Protein AF-A0ABC9NJI3-F1 (afdb_monomer_lite)

Secondary structure (DSSP, 8-state):
--HHHHHHHHT-SSHHHHHHHHHHHHHHTTSTTS--HHHHHHHHHHHHHTTSS-THHHHHHIIIIISSS-HHHHHHHHHHHHHHHHHHTTS--TTHHHHHHHHHHHHTT-

Foldseek 3Di:
DPLLCLLCQLQDPDLVSNLVSLVQQVVQLVDPPGDQLLVNLLNNLVCVLVVVGAPCSNLVSCVPRQPPPDLSSLVSPLSSLVSSCVNPVPDDHPPVVSSVVSNVVSVVSD

Radius of gyration: 12.48 Å; chains: 1; bounding box: 29×30×32 Å

InterPro domains:
  IPR056727 Repeat of unknown function DUF7825 [PF25149] (1-109)

Structure (mmCIF, N/CA/C/O backbone):
data_AF-A0ABC9NJI3-F1
#
_entry.id   AF-A0ABC9NJI3-F1
#
loop_
_atom_site.group_PDB
_atom_site.id
_atom_site.type_symbol
_atom_site.label_atom_id
_atom_site.label_alt_id
_atom_site.label_comp_id
_atom_site.label_asym_id
_atom_site.label_entity_id
_atom_site.label_seq_id
_atom_site.pdbx_PDB_ins_code
_atom_site.Cartn_x
_atom_site.Cartn_y
_atom_site.Cartn_z
_atom_site.occupancy
_atom_site.B_iso_or_equiv
_atom_site.auth_seq_id
_atom_site.auth_comp_id
_atom_site.auth_asym_id
_atom_site.auth_atom_id
_atom_site.pdbx_PDB_model_num
ATOM 1 N N . MET A 1 1 ? -3.558 -0.893 -19.573 1.00 60.00 1 MET A N 1
ATOM 2 C CA . MET A 1 1 ? -2.874 -1.895 -18.721 1.00 60.00 1 MET A CA 1
ATOM 3 C C . MET A 1 1 ? -3.870 -2.446 -17.709 1.00 60.00 1 MET A C 1
ATOM 5 O O . MET A 1 1 ? -4.842 -1.764 -17.425 1.00 60.00 1 MET A O 1
ATOM 9 N N . GLY A 1 2 ? -3.678 -3.667 -17.205 1.00 85.62 2 GLY A N 1
ATOM 10 C CA . GLY A 1 2 ? -4.634 -4.335 -16.311 1.00 85.62 2 GLY A CA 1
ATOM 11 C C . GLY A 1 2 ? -4.624 -3.803 -14.873 1.00 85.62 2 GLY A C 1
ATOM 12 O O . GLY A 1 2 ? -4.208 -4.531 -13.980 1.00 85.62 2 GLY A O 1
ATOM 13 N N . HIS A 1 3 ? -5.083 -2.564 -14.637 1.00 93.31 3 HIS A N 1
ATOM 14 C CA . HIS A 1 3 ? -5.139 -1.947 -13.295 1.00 93.31 3 HIS A CA 1
ATOM 15 C C . HIS A 1 3 ? -5.908 -2.805 -12.284 1.00 93.31 3 HIS A C 1
ATOM 17 O O . HIS A 1 3 ? -5.466 -2.938 -11.147 1.00 93.31 3 HIS A O 1
ATOM 23 N N . LEU A 1 4 ? -6.994 -3.453 -12.722 1.00 94.75 4 LEU A N 1
ATOM 24 C CA . LEU A 1 4 ? -7.753 -4.410 -11.911 1.00 94.75 4 LEU A CA 1
ATOM 25 C C . LEU A 1 4 ? -6.888 -5.586 -11.453 1.00 94.75 4 LEU A C 1
ATOM 27 O O . LEU A 1 4 ? -6.869 -5.909 -10.270 1.00 94.75 4 LEU A O 1
ATOM 31 N N . LEU A 1 5 ? -6.134 -6.192 -12.375 1.00 95.56 5 LEU A N 1
ATOM 32 C CA . LEU A 1 5 ? -5.230 -7.291 -12.047 1.00 95.56 5 LEU A CA 1
ATOM 33 C C . LEU A 1 5 ? -4.147 -6.828 -11.066 1.00 95.56 5 LEU A C 1
ATOM 35 O O . LEU A 1 5 ? -3.911 -7.498 -10.068 1.00 95.56 5 LEU A O 1
ATOM 39 N N . THR A 1 6 ? -3.530 -5.667 -11.306 1.00 95.75 6 THR A N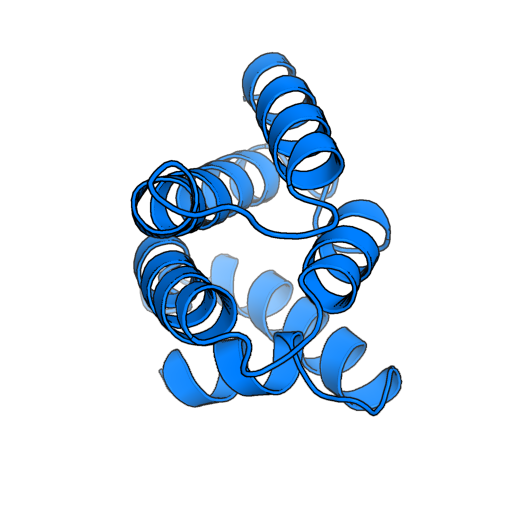 1
ATOM 40 C CA . THR A 1 6 ? -2.520 -5.109 -10.395 1.00 95.75 6 THR A CA 1
ATOM 41 C C . THR A 1 6 ? -3.091 -4.873 -8.995 1.00 95.75 6 THR A C 1
ATOM 43 O O . THR A 1 6 ? -2.485 -5.320 -8.025 1.00 95.75 6 THR A O 1
ATOM 46 N N . GLY A 1 7 ? -4.268 -4.248 -8.879 1.00 96.62 7 GLY A N 1
ATOM 47 C CA . GLY A 1 7 ? -4.931 -4.010 -7.593 1.00 96.62 7 GLY A CA 1
ATOM 48 C C . GLY A 1 7 ? -5.283 -5.306 -6.854 1.00 96.62 7 GLY A C 1
ATOM 49 O O . GLY A 1 7 ? -4.945 -5.463 -5.682 1.00 96.62 7 GLY A O 1
ATOM 50 N N . LEU A 1 8 ? -5.867 -6.287 -7.549 1.00 96.75 8 LEU A N 1
ATOM 51 C CA . LEU A 1 8 ? -6.156 -7.607 -6.972 1.00 96.75 8 LEU A CA 1
ATOM 52 C C . LEU A 1 8 ? -4.879 -8.304 -6.483 1.00 96.75 8 LEU A C 1
ATOM 54 O O . LEU A 1 8 ? -4.850 -8.851 -5.379 1.00 96.75 8 LEU A O 1
ATOM 58 N N . CYS A 1 9 ? -3.801 -8.252 -7.270 1.00 97.62 9 CYS A N 1
ATOM 59 C CA . CYS A 1 9 ? -2.521 -8.836 -6.887 1.00 97.62 9 CYS A CA 1
ATOM 60 C C . CYS A 1 9 ? -1.884 -8.118 -5.686 1.00 97.62 9 CYS A C 1
ATOM 62 O O . CYS A 1 9 ? -1.288 -8.792 -4.850 1.00 97.62 9 CYS A O 1
ATOM 64 N N . MET A 1 10 ? -2.059 -6.799 -5.534 1.00 97.94 10 MET A N 1
ATOM 65 C CA . MET A 1 10 ? -1.604 -6.042 -4.354 1.00 97.94 10 MET A CA 1
ATOM 66 C C . MET A 1 10 ? -2.328 -6.447 -3.058 1.00 97.94 10 MET A C 1
ATOM 68 O O . MET A 1 10 ? -1.765 -6.302 -1.973 1.00 97.94 10 MET A O 1
ATOM 72 N N . LEU A 1 11 ? -3.537 -7.006 -3.152 1.00 97.69 11 LEU A N 1
ATOM 73 C CA . LEU A 1 11 ? -4.315 -7.512 -2.011 1.00 97.69 11 LEU A CA 1
ATOM 74 C C . LEU A 1 11 ? -4.243 -9.036 -1.839 1.00 97.69 11 LEU A C 1
ATOM 76 O O . LEU A 1 11 ? -4.838 -9.592 -0.907 1.00 97.69 11 LEU A O 1
ATOM 80 N N . HIS A 1 12 ? -3.498 -9.727 -2.701 1.00 97.88 12 HIS A N 1
ATOM 81 C CA . HIS A 1 12 ? -3.435 -11.183 -2.721 1.00 97.88 12 HIS A CA 1
ATOM 82 C C . HIS A 1 12 ? -2.906 -11.764 -1.397 1.00 97.88 12 HIS A C 1
ATOM 84 O O . HIS A 1 12 ? -2.133 -11.128 -0.673 1.00 97.88 12 HIS A O 1
ATOM 90 N N . ALA A 1 13 ? -3.335 -12.980 -1.043 1.00 96.81 13 ALA A N 1
ATOM 91 C CA . ALA A 1 13 ? -2.917 -13.629 0.203 1.00 96.81 13 ALA A CA 1
ATOM 92 C C . ALA A 1 13 ? -1.418 -13.975 0.196 1.00 96.81 13 ALA A C 1
ATOM 94 O O . ALA A 1 13 ? -0.729 -13.748 1.194 1.00 96.81 13 ALA A O 1
ATOM 95 N N . ASP A 1 14 ? -0.920 -14.455 -0.945 1.00 97.75 14 ASP A N 1
ATOM 96 C CA . ASP A 1 14 ? 0.491 -14.768 -1.163 1.00 97.75 14 ASP A CA 1
ATOM 97 C C . ASP A 1 14 ? 1.358 -13.498 -1.213 1.00 97.75 14 ASP A C 1
ATOM 99 O O . ASP A 1 14 ? 1.103 -12.574 -1.990 1.00 97.75 14 ASP A O 1
ATOM 103 N N . LYS A 1 15 ? 2.401 -13.459 -0.375 1.00 96.44 15 LYS A N 1
ATOM 104 C CA . LYS A 1 15 ? 3.303 -12.304 -0.246 1.00 96.44 15 LYS A CA 1
ATOM 105 C C . LYS A 1 15 ? 4.143 -12.048 -1.502 1.00 96.44 15 LYS A C 1
ATOM 107 O O . LYS A 1 15 ? 4.446 -10.894 -1.785 1.00 96.44 15 LYS A O 1
ATOM 112 N N . THR A 1 16 ? 4.506 -13.097 -2.235 1.00 97.62 16 THR A N 1
ATOM 113 C CA . THR A 1 16 ? 5.320 -13.018 -3.452 1.00 97.62 16 THR A CA 1
ATOM 114 C C . THR A 1 16 ? 4.508 -12.364 -4.560 1.00 97.62 16 THR A C 1
ATOM 116 O O . THR A 1 16 ? 5.002 -11.465 -5.230 1.00 97.62 16 THR A O 1
ATOM 119 N N . VAL A 1 17 ? 3.226 -12.726 -4.688 1.00 98.19 17 VAL A N 1
ATOM 120 C CA . VAL A 1 17 ? 2.303 -12.085 -5.642 1.00 98.19 17 VAL A CA 1
ATOM 121 C C . VAL A 1 17 ? 2.161 -10.587 -5.360 1.00 98.19 17 VAL A C 1
ATOM 123 O O . VAL A 1 17 ? 2.236 -9.783 -6.289 1.00 98.19 17 VAL A O 1
ATOM 126 N N . ARG A 1 18 ? 2.017 -10.192 -4.087 1.00 98.12 18 ARG A N 1
ATOM 127 C CA . ARG A 1 18 ? 1.958 -8.768 -3.708 1.00 98.12 18 ARG A CA 1
ATOM 128 C C . ARG A 1 18 ? 3.250 -8.023 -4.037 1.00 98.12 18 ARG A C 1
ATOM 130 O O . ARG A 1 18 ? 3.185 -6.917 -4.565 1.00 98.12 18 ARG A O 1
ATOM 137 N N . ALA A 1 19 ? 4.404 -8.624 -3.745 1.00 97.88 19 ALA A N 1
ATOM 138 C CA . ALA A 1 19 ? 5.706 -8.034 -4.049 1.00 97.88 19 ALA A CA 1
ATOM 139 C C . ALA A 1 19 ? 5.878 -7.809 -5.560 1.00 97.88 19 ALA A C 1
ATOM 141 O O . ALA A 1 19 ? 6.178 -6.693 -5.977 1.00 97.88 19 ALA A O 1
ATOM 142 N N . LEU A 1 20 ? 5.561 -8.818 -6.380 1.00 97.88 20 LEU A N 1
ATOM 143 C CA . LEU A 1 20 ? 5.595 -8.714 -7.842 1.00 97.88 20 LEU A CA 1
ATOM 144 C C . LEU A 1 20 ? 4.635 -7.641 -8.374 1.00 97.88 20 LEU A C 1
ATOM 146 O O . LEU A 1 20 ? 4.969 -6.917 -9.308 1.00 97.88 20 LEU A O 1
ATOM 150 N N . ALA A 1 21 ? 3.449 -7.498 -7.775 1.00 97.69 21 ALA A N 1
ATOM 151 C CA . ALA A 1 21 ? 2.515 -6.432 -8.137 1.00 97.69 21 ALA A CA 1
ATOM 152 C C . ALA A 1 21 ? 3.074 -5.037 -7.816 1.00 97.69 21 ALA A C 1
ATOM 154 O O . ALA A 1 21 ? 2.899 -4.107 -8.606 1.00 97.69 21 ALA A O 1
ATOM 155 N N . GLY A 1 22 ? 3.765 -4.904 -6.681 1.00 97.69 22 GLY A N 1
ATOM 156 C CA . GLY A 1 22 ? 4.487 -3.691 -6.311 1.00 97.69 22 GLY A CA 1
ATOM 157 C C . GLY A 1 22 ? 5.601 -3.357 -7.301 1.00 97.69 22 GLY A C 1
ATOM 158 O O . GLY A 1 22 ? 5.635 -2.249 -7.828 1.00 97.69 22 GLY A O 1
ATOM 159 N N . GLU A 1 23 ? 6.455 -4.327 -7.630 1.00 97.00 23 GLU A N 1
ATOM 160 C CA . GLU A 1 23 ? 7.520 -4.171 -8.630 1.00 97.00 23 GLU A CA 1
ATOM 161 C C . GLU A 1 23 ? 6.970 -3.773 -10.002 1.00 97.00 23 GLU A C 1
ATOM 163 O O . GLU A 1 23 ? 7.486 -2.851 -10.634 1.00 97.00 23 GLU A O 1
ATOM 168 N N . LEU A 1 24 ? 5.876 -4.407 -10.438 1.00 95.50 24 LEU A N 1
ATOM 169 C CA . LEU A 1 24 ? 5.202 -4.061 -11.686 1.00 95.50 24 LEU A CA 1
ATOM 170 C C . LEU A 1 24 ? 4.713 -2.607 -11.669 1.00 95.50 24 LEU A C 1
ATOM 172 O O . LEU A 1 24 ? 4.877 -1.896 -12.657 1.00 95.50 24 LEU A O 1
ATOM 176 N N . TRP A 1 25 ? 4.118 -2.150 -10.566 1.00 96.69 25 TRP A N 1
ATOM 177 C CA . TRP A 1 25 ? 3.677 -0.761 -10.434 1.00 96.69 25 TRP A CA 1
ATOM 178 C C . TRP A 1 25 ? 4.858 0.222 -10.492 1.00 96.69 25 TRP A C 1
ATOM 180 O O . TRP A 1 25 ? 4.792 1.198 -11.242 1.00 96.69 25 TRP A O 1
ATOM 190 N N . 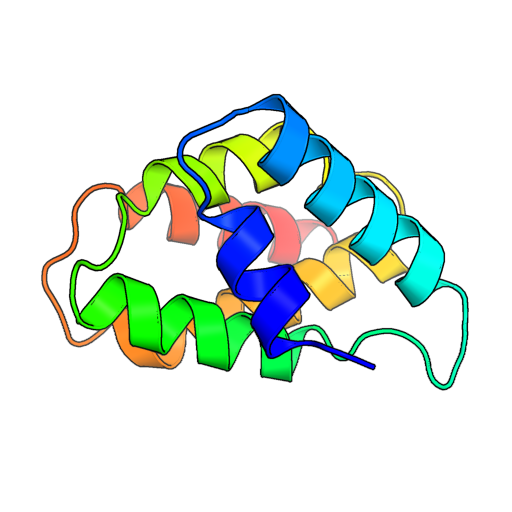ILE A 1 26 ? 5.962 -0.073 -9.793 1.00 96.12 26 ILE A N 1
ATOM 191 C CA . ILE A 1 26 ? 7.198 0.733 -9.808 1.00 96.12 26 ILE A CA 1
ATOM 192 C C . ILE A 1 26 ? 7.776 0.826 -11.225 1.00 96.12 26 ILE A C 1
ATOM 194 O O . ILE A 1 26 ? 8.086 1.915 -11.709 1.00 96.12 26 ILE A O 1
ATOM 198 N N . ASP A 1 27 ? 7.924 -0.310 -11.908 1.00 94.12 27 ASP A N 1
ATOM 199 C CA . ASP A 1 27 ? 8.449 -0.363 -13.273 1.00 94.12 27 ASP A CA 1
ATOM 200 C C . ASP A 1 27 ? 7.565 0.444 -14.230 1.00 94.12 27 ASP A C 1
ATOM 202 O O . ASP A 1 27 ? 8.037 1.288 -14.997 1.00 94.12 27 ASP A O 1
ATOM 206 N N . LYS A 1 28 ? 6.248 0.240 -14.147 1.00 92.12 28 LYS A N 1
ATOM 207 C CA . LYS A 1 28 ? 5.308 0.826 -15.100 1.00 92.12 28 LYS A CA 1
ATOM 208 C C . LYS A 1 28 ? 5.088 2.319 -14.895 1.00 92.12 28 LYS A C 1
ATOM 210 O O . LYS A 1 28 ? 4.765 2.993 -15.869 1.00 92.12 28 LYS A O 1
ATOM 215 N N . LEU A 1 29 ? 5.326 2.869 -13.704 1.00 91.12 29 LEU A N 1
ATOM 216 C CA . LEU A 1 29 ? 5.265 4.317 -13.468 1.00 91.12 29 LEU A CA 1
ATOM 217 C C . LEU A 1 29 ? 6.269 5.122 -14.303 1.00 91.12 29 LEU A C 1
ATOM 219 O O . LEU A 1 29 ? 6.066 6.320 -14.523 1.00 91.12 29 LEU A O 1
ATOM 223 N N . ARG A 1 30 ? 7.338 4.480 -14.789 1.00 86.44 30 ARG A N 1
ATOM 224 C CA . ARG A 1 30 ? 8.375 5.106 -15.623 1.00 86.44 30 ARG A CA 1
ATOM 225 C C . ARG A 1 30 ? 7.870 5.482 -17.016 1.00 86.44 30 ARG A C 1
ATOM 227 O O . ARG A 1 30 ? 8.450 6.357 -17.655 1.00 86.44 30 ARG A O 1
ATOM 234 N N . TYR A 1 31 ? 6.788 4.857 -17.479 1.00 87.44 31 TYR A N 1
ATOM 235 C CA . TYR A 1 31 ? 6.275 5.021 -18.836 1.00 87.44 31 TYR A CA 1
ATOM 236 C C . TYR A 1 31 ? 5.037 5.935 -18.865 1.00 87.44 31 TYR A C 1
ATOM 238 O O . TYR A 1 31 ? 4.148 5.766 -18.030 1.00 87.44 31 TYR A O 1
ATOM 246 N N . PRO A 1 32 ? 4.912 6.862 -19.839 1.00 76.56 32 PRO A N 1
ATOM 247 C CA . PRO A 1 32 ? 3.772 7.787 -19.928 1.00 76.56 32 PRO A CA 1
ATOM 248 C C . PRO A 1 32 ? 2.395 7.110 -20.012 1.00 76.56 32 PRO A C 1
ATOM 250 O O . PRO A 1 32 ? 1.421 7.647 -19.505 1.00 76.56 32 PRO A O 1
ATOM 253 N N . GLN A 1 33 ? 2.320 5.925 -20.627 1.00 78.56 33 GLN A N 1
ATOM 254 C CA . GLN A 1 33 ? 1.094 5.123 -20.780 1.00 78.56 33 GLN A CA 1
ATOM 255 C C . GLN A 1 33 ? 1.085 3.886 -19.862 1.00 78.56 33 GLN A C 1
ATOM 257 O O . GLN A 1 33 ? 0.499 2.854 -20.189 1.00 78.56 33 GLN A O 1
ATOM 262 N N . GLY A 1 34 ? 1.825 3.949 -18.753 1.00 83.88 34 GLY A N 1
ATOM 263 C CA . GLY A 1 34 ? 2.016 2.834 -17.835 1.00 83.88 34 GLY A CA 1
ATOM 264 C C . GLY A 1 34 ? 0.818 2.579 -16.918 1.00 83.88 34 GLY A C 1
ATOM 265 O O . GLY A 1 34 ? -0.260 2.167 -17.354 1.00 83.88 34 GLY A O 1
ATOM 266 N N . VAL A 1 35 ? 1.027 2.761 -15.615 1.00 91.00 35 VAL A N 1
ATOM 267 C CA . VAL A 1 35 ? -0.009 2.589 -14.584 1.00 91.00 35 VAL A CA 1
ATOM 268 C C . VAL A 1 35 ? -0.647 3.926 -14.216 1.00 91.00 35 VAL A C 1
ATOM 270 O O . VAL A 1 35 ? 0.013 4.958 -14.201 1.00 91.00 35 VAL A O 1
ATOM 273 N N . ASN A 1 36 ? -1.943 3.885 -13.906 1.00 94.94 36 ASN A N 1
ATOM 274 C CA . ASN A 1 36 ? -2.694 5.006 -13.355 1.00 94.94 36 ASN A CA 1
ATOM 275 C C . ASN A 1 36 ? -2.957 4.667 -11.886 1.00 94.94 36 ASN A C 1
ATOM 277 O O . ASN A 1 36 ? -3.721 3.746 -11.588 1.00 94.94 36 ASN A O 1
ATOM 281 N N . SER A 1 37 ? -2.261 5.362 -10.992 1.00 96.25 37 SER A N 1
ATOM 282 C CA . SER A 1 37 ? -2.279 5.067 -9.561 1.00 96.25 37 SER A CA 1
ATOM 283 C C . SER A 1 37 ? -3.597 5.448 -8.901 1.00 96.25 37 SER A C 1
ATOM 285 O O . SER A 1 37 ? -4.058 4.705 -8.042 1.00 96.25 37 SER A O 1
ATOM 287 N N . THR A 1 38 ? -4.248 6.523 -9.352 1.00 97.38 38 THR A N 1
ATOM 288 C CA . THR A 1 38 ? -5.601 6.894 -8.916 1.00 97.38 38 THR A CA 1
ATOM 289 C C . THR A 1 38 ? -6.592 5.773 -9.217 1.00 97.38 38 THR A C 1
ATOM 291 O O . THR A 1 38 ? -7.282 5.316 -8.317 1.00 97.38 38 THR A O 1
ATOM 294 N N . HIS A 1 39 ? -6.586 5.236 -10.443 1.00 96.94 39 HIS A N 1
ATOM 295 C CA . HIS A 1 39 ? -7.499 4.155 -10.830 1.00 96.94 39 HIS A CA 1
ATOM 296 C C . HIS A 1 39 ? -7.241 2.858 -10.043 1.00 96.94 39 HIS A C 1
ATOM 298 O O . HIS A 1 39 ? -8.181 2.184 -9.630 1.00 96.94 39 HIS A O 1
ATOM 304 N N . ILE A 1 40 ? -5.972 2.510 -9.791 1.00 97.81 40 ILE A N 1
ATOM 305 C CA . ILE A 1 40 ? -5.636 1.389 -8.895 1.00 97.81 40 ILE A CA 1
ATOM 306 C C . ILE A 1 40 ? -6.161 1.667 -7.481 1.00 97.81 40 ILE A C 1
ATOM 308 O O . ILE A 1 40 ? -6.731 0.773 -6.864 1.00 97.81 40 ILE A O 1
ATOM 312 N N . GLY A 1 41 ? -6.008 2.895 -6.987 1.00 98.19 41 GLY A N 1
ATOM 313 C CA . GLY A 1 41 ? -6.514 3.311 -5.684 1.00 98.19 41 GLY A CA 1
ATOM 314 C C . GLY A 1 41 ? -8.033 3.201 -5.570 1.00 98.19 41 GLY A C 1
ATOM 315 O O . GLY A 1 41 ? -8.525 2.682 -4.573 1.00 98.19 41 GLY A O 1
ATOM 316 N N . ASP A 1 42 ? -8.777 3.575 -6.612 1.00 98.25 42 ASP A N 1
ATOM 317 C CA . ASP A 1 42 ? -10.229 3.380 -6.664 1.00 98.25 42 ASP A CA 1
ATOM 318 C C . ASP A 1 42 ? -10.608 1.901 -6.569 1.00 98.25 42 ASP A C 1
ATOM 320 O O . ASP A 1 42 ? -11.485 1.535 -5.787 1.00 98.25 42 ASP A O 1
ATOM 324 N N . ILE A 1 43 ? -9.926 1.034 -7.323 1.00 97.94 43 ILE A N 1
ATOM 325 C CA . ILE A 1 43 ? -10.150 -0.418 -7.282 1.00 97.94 43 ILE A CA 1
ATOM 326 C C . ILE A 1 43 ? -9.884 -0.961 -5.874 1.00 97.94 43 ILE A C 1
ATOM 328 O O . ILE A 1 43 ? -10.713 -1.680 -5.320 1.00 97.94 43 ILE A O 1
ATOM 332 N N . LEU A 1 44 ? -8.740 -0.609 -5.284 1.00 98.19 44 LEU A N 1
ATOM 333 C CA . LEU A 1 44 ? -8.361 -1.042 -3.940 1.00 98.19 44 LEU A CA 1
ATOM 334 C C . LEU A 1 44 ? -9.361 -0.547 -2.886 1.00 98.19 44 LEU A C 1
ATOM 336 O O . LEU A 1 44 ? -9.770 -1.325 -2.029 1.00 98.19 44 LEU A O 1
ATOM 340 N N . GLY A 1 45 ? -9.785 0.716 -2.973 1.00 97.81 45 GLY A N 1
ATOM 341 C CA . GLY A 1 45 ? -10.762 1.316 -2.067 1.00 97.81 45 GLY A CA 1
ATOM 342 C C . GLY A 1 45 ? -12.115 0.610 -2.114 1.00 97.81 45 GLY A C 1
ATOM 343 O O . GLY A 1 45 ? -12.654 0.270 -1.063 1.00 97.81 45 GLY A O 1
ATOM 344 N N . HIS A 1 46 ? -12.629 0.309 -3.312 1.00 97.12 46 HIS A N 1
ATOM 345 C CA . HIS A 1 46 ? -13.869 -0.458 -3.472 1.00 97.12 46 HIS A CA 1
ATOM 346 C C . HIS A 1 46 ? -13.756 -1.870 -2.885 1.00 97.12 46 HIS A C 1
ATOM 348 O O . HIS A 1 46 ? -14.642 -2.302 -2.155 1.00 97.12 46 HIS A O 1
ATOM 354 N N . LEU A 1 47 ? -12.667 -2.590 -3.175 1.00 96.88 47 LEU A N 1
ATOM 355 C CA . LEU A 1 47 ? -12.468 -3.954 -2.672 1.00 96.88 47 LEU A CA 1
ATOM 356 C C . LEU A 1 47 ? -12.388 -3.993 -1.140 1.00 96.88 47 LEU A C 1
ATOM 358 O O . LEU A 1 47 ? -13.012 -4.836 -0.498 1.00 96.88 47 LEU A O 1
ATOM 362 N N . GLU A 1 48 ? -11.631 -3.076 -0.544 1.00 96.38 48 GLU A N 1
ATOM 363 C CA . GLU A 1 48 ? -11.444 -3.005 0.907 1.00 96.38 48 GLU A CA 1
ATOM 364 C C . GLU A 1 48 ? -12.706 -2.522 1.635 1.00 96.38 48 GLU A C 1
ATOM 366 O O . GLU A 1 48 ? -13.023 -3.039 2.707 1.00 96.38 48 GLU A O 1
ATOM 371 N N . LYS A 1 49 ? -13.487 -1.611 1.035 1.00 96.12 49 LYS A N 1
ATOM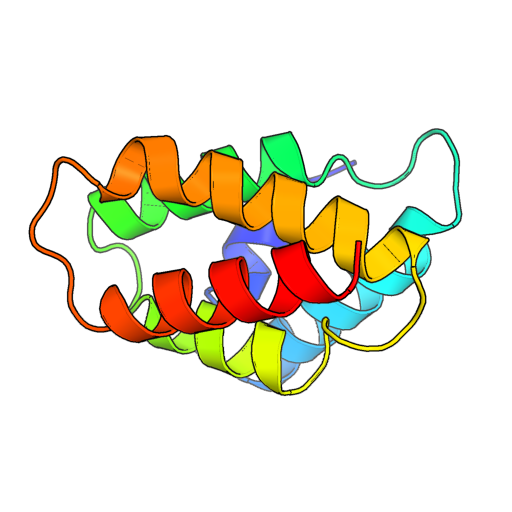 372 C CA . LYS A 1 49 ? -14.802 -1.198 1.556 1.00 96.12 49 LYS A CA 1
ATOM 373 C C . LYS A 1 49 ? -15.747 -2.393 1.731 1.00 96.12 49 LYS A C 1
ATOM 375 O O . LYS A 1 49 ? -16.453 -2.473 2.734 1.00 96.12 49 LYS A O 1
ATOM 380 N N . GLU A 1 50 ? -15.703 -3.342 0.799 1.00 95.12 50 GLU A N 1
ATOM 381 C CA . GLU A 1 50 ? -16.483 -4.586 0.834 1.00 95.12 50 GLU A CA 1
ATOM 382 C C . GLU A 1 50 ? -15.802 -5.712 1.647 1.00 95.12 50 GLU A C 1
ATOM 384 O O . GLU A 1 50 ? -16.244 -6.859 1.621 1.00 95.12 50 GLU A O 1
ATOM 389 N N . ASN A 1 51 ? -14.731 -5.408 2.394 1.00 93.56 51 ASN A N 1
ATOM 390 C CA . ASN A 1 51 ? -13.936 -6.362 3.179 1.00 93.56 51 ASN A CA 1
ATOM 391 C C . ASN A 1 51 ? -13.381 -7.549 2.361 1.00 93.56 51 ASN A C 1
ATOM 393 O O . ASN A 1 51 ? -13.233 -8.657 2.883 1.00 93.56 51 ASN A O 1
ATOM 397 N N . TRP A 1 52 ? -13.049 -7.337 1.083 1.00 95.88 52 TRP A N 1
ATOM 398 C CA . TRP A 1 52 ? -12.538 -8.395 0.200 1.00 95.88 52 TRP A CA 1
ATOM 399 C C . TRP A 1 52 ? -11.197 -8.980 0.673 1.00 95.88 52 TRP A C 1
ATOM 401 O O . TRP A 1 52 ? -10.921 -10.173 0.525 1.00 95.88 52 TRP A O 1
ATOM 411 N N . ALA A 1 53 ? -10.354 -8.141 1.269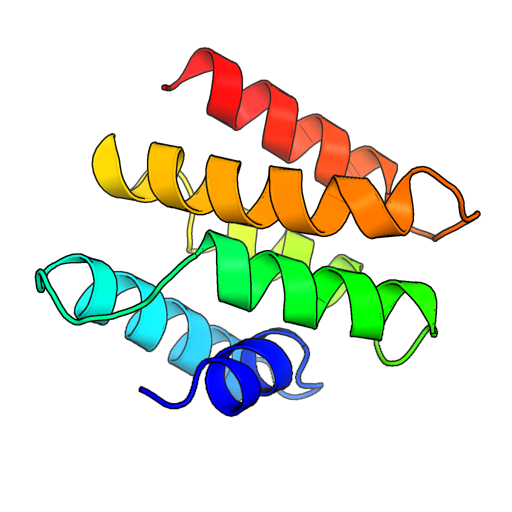 1.00 95.69 53 ALA A N 1
ATOM 412 C CA . ALA A 1 53 ? -9.104 -8.530 1.897 1.00 95.69 53 ALA A CA 1
ATOM 413 C C . ALA A 1 53 ? -8.849 -7.658 3.139 1.00 95.69 53 ALA A C 1
ATOM 415 O O . ALA A 1 53 ? -9.568 -6.696 3.377 1.00 95.69 53 ALA A O 1
ATOM 416 N N . PRO A 1 54 ? -7.864 -8.003 3.986 1.00 95.62 54 PRO A N 1
ATOM 417 C CA . PRO A 1 54 ? -7.438 -7.110 5.053 1.00 95.62 54 PRO A CA 1
ATOM 418 C C . PRO A 1 54 ? -6.587 -5.961 4.495 1.00 95.62 54 PRO A C 1
ATOM 420 O O . PRO A 1 54 ? -5.482 -6.220 4.006 1.00 95.62 54 PRO A O 1
ATOM 423 N N . LEU A 1 55 ? -6.999 -4.712 4.744 1.00 97.00 55 LEU A N 1
ATOM 424 C CA . LEU A 1 55 ? -6.274 -3.475 4.392 1.00 97.00 55 LEU A CA 1
ATOM 425 C C . LEU A 1 55 ? -4.788 -3.496 4.771 1.00 97.00 55 LEU A C 1
ATOM 427 O O . LEU A 1 5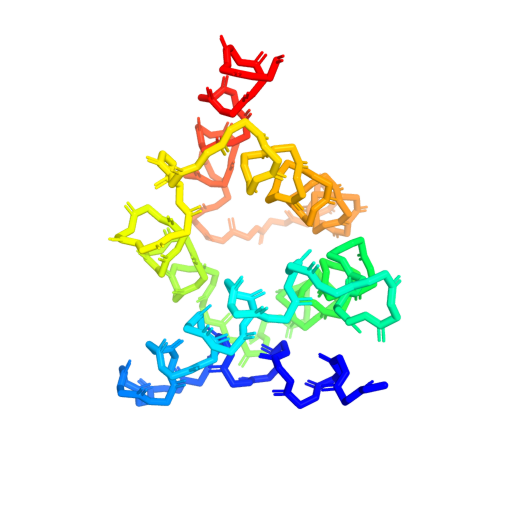5 ? -3.938 -2.901 4.107 1.00 97.00 55 LEU A O 1
ATOM 431 N N . LYS A 1 56 ? -4.447 -4.234 5.833 1.00 97.06 56 LYS A N 1
ATOM 432 C CA . LYS A 1 56 ? -3.066 -4.484 6.264 1.00 97.06 56 LYS A CA 1
ATOM 433 C C . LYS A 1 56 ? -2.159 -5.019 5.157 1.00 97.06 56 LYS A C 1
ATOM 435 O O . LYS A 1 56 ? -0.981 -4.685 5.148 1.00 97.06 56 LYS A O 1
ATOM 440 N N . ARG A 1 57 ? -2.681 -5.805 4.213 1.00 97.81 57 ARG A N 1
ATOM 441 C CA . ARG A 1 57 ? -1.903 -6.327 3.081 1.00 97.81 57 ARG A CA 1
ATOM 442 C C . ARG A 1 57 ? -1.357 -5.202 2.210 1.00 97.81 57 ARG A C 1
ATOM 444 O O . ARG A 1 57 ? -0.170 -5.216 1.897 1.00 97.81 57 ARG A O 1
ATOM 451 N N . PHE A 1 58 ? -2.205 -4.228 1.888 1.00 98.12 58 PHE A N 1
ATOM 452 C CA . PHE A 1 58 ? -1.795 -3.053 1.135 1.00 98.12 58 PHE A CA 1
ATOM 453 C C . PHE A 1 58 ? -0.857 -2.162 1.952 1.00 98.12 58 PHE A C 1
ATOM 455 O O . PHE A 1 58 ? 0.219 -1.824 1.470 1.00 98.12 58 PHE A O 1
ATOM 462 N N . THR A 1 59 ? -1.208 -1.819 3.199 1.00 97.56 59 THR A N 1
ATOM 463 C CA . THR A 1 59 ? -0.361 -0.908 3.993 1.00 97.56 59 THR A CA 1
ATOM 464 C C . THR A 1 59 ? 1.032 -1.488 4.232 1.00 97.56 59 THR A C 1
ATOM 466 O O . THR A 1 59 ? 2.014 -0.755 4.176 1.00 97.56 59 THR A O 1
ATOM 469 N N . ASP A 1 60 ? 1.130 -2.800 4.480 1.00 97.50 60 ASP A N 1
ATOM 470 C CA . ASP A 1 60 ? 2.419 -3.468 4.666 1.00 97.50 60 ASP A CA 1
ATOM 471 C C . ASP A 1 60 ? 3.232 -3.443 3.359 1.00 97.50 60 ASP A C 1
ATOM 473 O O . ASP A 1 60 ? 4.409 -3.095 3.403 1.00 97.50 60 ASP A O 1
ATOM 477 N N . LEU A 1 61 ? 2.615 -3.728 2.201 1.00 97.94 61 LEU A N 1
ATOM 478 C CA . LEU A 1 61 ? 3.276 -3.618 0.891 1.00 97.94 61 LEU A CA 1
ATOM 479 C C . LEU A 1 61 ? 3.791 -2.193 0.639 1.00 97.94 61 LEU A C 1
ATOM 481 O O . LEU A 1 61 ? 4.940 -2.006 0.239 1.00 97.94 61 LEU A O 1
ATOM 485 N N . ALA A 1 62 ? 2.953 -1.187 0.893 1.00 97.50 62 ALA A N 1
ATOM 486 C CA . ALA A 1 62 ? 3.286 0.204 0.626 1.00 97.50 62 ALA A CA 1
ATOM 487 C C . ALA A 1 62 ? 4.473 0.690 1.468 1.00 97.50 62 ALA A C 1
ATOM 489 O O . ALA A 1 62 ? 5.426 1.244 0.917 1.00 97.50 62 ALA A O 1
ATOM 490 N N . MET A 1 63 ? 4.453 0.411 2.777 1.00 95.12 63 MET A N 1
ATOM 491 C CA . MET A 1 63 ? 5.546 0.756 3.693 1.00 95.12 63 MET A CA 1
ATOM 492 C C . MET A 1 63 ? 6.842 -0.001 3.382 1.00 95.12 63 MET A C 1
ATOM 494 O O . MET A 1 63 ? 7.925 0.548 3.560 1.00 95.12 63 MET A O 1
ATOM 498 N N . GLN A 1 64 ? 6.749 -1.260 2.946 1.00 95.31 64 GLN A N 1
ATOM 499 C CA . GLN A 1 64 ? 7.927 -2.092 2.688 1.00 95.31 64 GLN A CA 1
ATOM 500 C C . GLN A 1 64 ? 8.608 -1.771 1.360 1.00 95.31 64 GLN A C 1
ATOM 502 O O . GLN A 1 64 ? 9.820 -1.952 1.253 1.00 95.31 64 GLN A O 1
ATOM 507 N N . SER A 1 65 ? 7.845 -1.378 0.335 1.00 95.38 65 SER A N 1
ATOM 508 C CA . SER A 1 65 ? 8.365 -1.427 -1.036 1.00 95.38 65 SER A CA 1
ATOM 509 C C . SER A 1 65 ? 7.946 -0.285 -1.950 1.00 95.38 65 SER A C 1
ATOM 511 O O . SER A 1 65 ? 8.581 -0.138 -2.985 1.00 95.38 65 SER A O 1
ATOM 513 N N . LEU A 1 66 ? 6.911 0.503 -1.633 1.00 96.62 66 LEU A N 1
ATOM 514 C CA . LEU A 1 66 ? 6.389 1.513 -2.571 1.00 96.62 66 LEU A CA 1
ATOM 515 C C . LEU A 1 66 ? 6.781 2.952 -2.205 1.00 96.62 66 LEU A C 1
ATOM 517 O O . LEU A 1 66 ? 6.822 3.817 -3.080 1.00 96.62 66 LEU A O 1
ATOM 521 N N . ILE A 1 67 ? 7.068 3.215 -0.929 1.00 95.38 67 ILE A N 1
ATOM 522 C CA . ILE A 1 67 ? 7.463 4.535 -0.426 1.00 95.38 67 ILE A CA 1
ATOM 523 C C . ILE A 1 67 ? 8.979 4.770 -0.543 1.00 95.38 67 ILE A C 1
ATOM 525 O O . ILE A 1 67 ? 9.774 3.836 -0.503 1.00 95.38 67 ILE A O 1
ATOM 529 N N . ASN A 1 68 ? 9.395 6.037 -0.637 1.00 94.31 68 ASN A N 1
ATOM 530 C CA . ASN A 1 68 ? 10.798 6.482 -0.601 1.00 94.31 68 ASN A CA 1
ATOM 531 C C . ASN A 1 68 ? 11.673 6.018 -1.781 1.00 94.31 68 ASN A C 1
ATOM 533 O O . ASN A 1 68 ? 12.896 6.018 -1.675 1.00 94.31 68 ASN A O 1
ATOM 537 N N . ILE A 1 69 ? 11.065 5.692 -2.926 1.00 94.56 69 ILE A N 1
ATOM 538 C CA . ILE A 1 69 ? 11.796 5.337 -4.156 1.00 94.56 69 ILE A CA 1
ATOM 539 C C . ILE A 1 69 ? 12.241 6.598 -4.912 1.00 94.56 69 ILE A C 1
ATOM 541 O O . ILE A 1 69 ? 13.406 6.754 -5.266 1.00 94.56 69 ILE A O 1
ATOM 545 N N . SER A 1 70 ? 11.304 7.505 -5.198 1.00 94.44 70 SER A N 1
ATOM 546 C CA . SER A 1 70 ? 11.573 8.843 -5.742 1.00 94.44 70 SER A CA 1
ATOM 547 C C . SER A 1 70 ? 10.366 9.759 -5.516 1.00 94.44 70 SER A C 1
ATOM 549 O O . SER A 1 70 ? 9.277 9.270 -5.213 1.00 94.44 70 SER A O 1
ATOM 551 N N . SER A 1 71 ? 10.529 11.073 -5.715 1.00 94.19 71 SER A N 1
ATOM 552 C CA . SER A 1 71 ? 9.425 12.047 -5.609 1.00 94.19 71 SER A CA 1
ATOM 553 C C . SER A 1 71 ? 8.222 11.658 -6.483 1.00 94.19 71 SER A C 1
ATOM 555 O O . SER A 1 71 ? 7.093 11.644 -6.001 1.00 94.19 71 SER A O 1
ATOM 557 N N . ARG A 1 72 ? 8.460 11.200 -7.722 1.00 93.62 72 ARG A N 1
ATOM 558 C CA . ARG A 1 72 ? 7.395 10.719 -8.619 1.00 93.62 72 ARG A CA 1
ATOM 559 C C . ARG A 1 72 ? 6.631 9.525 -8.044 1.00 93.62 72 ARG A C 1
ATOM 561 O O . ARG A 1 72 ? 5.409 9.505 -8.117 1.00 93.62 72 ARG A O 1
ATOM 568 N N . HIS A 1 73 ? 7.329 8.539 -7.476 1.00 95.56 73 HIS A N 1
ATOM 569 C CA . HIS A 1 73 ? 6.668 7.372 -6.880 1.00 95.56 73 HIS A CA 1
ATOM 570 C C . HIS A 1 73 ? 5.873 7.763 -5.635 1.00 95.56 73 HIS A C 1
ATOM 572 O O . HIS A 1 73 ? 4.748 7.306 -5.479 1.00 95.56 73 HIS A O 1
ATOM 578 N N . ASN A 1 74 ? 6.416 8.643 -4.790 1.00 96.69 74 ASN A N 1
ATOM 579 C CA . ASN A 1 74 ? 5.710 9.133 -3.607 1.00 96.69 74 ASN A CA 1
ATOM 580 C C . ASN A 1 74 ? 4.434 9.892 -3.992 1.00 96.69 74 ASN A C 1
ATOM 582 O O . ASN A 1 74 ? 3.380 9.625 -3.423 1.00 96.69 74 ASN A O 1
ATOM 586 N N . GLN A 1 75 ? 4.509 10.771 -4.995 1.00 96.12 75 GLN A N 1
ATOM 587 C CA . GLN A 1 75 ? 3.351 11.498 -5.511 1.00 96.12 75 GLN A CA 1
ATOM 588 C C . GLN A 1 75 ? 2.287 10.540 -6.066 1.00 96.12 75 GLN A C 1
ATOM 590 O O . GLN A 1 75 ? 1.117 10.617 -5.702 1.00 96.12 75 GLN A O 1
ATOM 595 N N . SER A 1 76 ? 2.694 9.571 -6.885 1.00 96.56 76 SER A N 1
ATOM 596 C CA . SER A 1 76 ? 1.773 8.568 -7.421 1.00 96.56 76 SER A CA 1
ATOM 597 C C . SER A 1 76 ? 1.189 7.641 -6.347 1.00 96.56 76 SER A C 1
ATOM 599 O O . SER A 1 76 ? 0.042 7.216 -6.463 1.00 96.56 76 SER A O 1
ATOM 601 N N . LEU A 1 77 ? 1.940 7.314 -5.294 1.00 97.81 77 LEU A N 1
ATOM 602 C CA . LEU A 1 77 ? 1.424 6.548 -4.159 1.00 97.81 77 LEU A CA 1
ATOM 603 C C . LEU A 1 77 ? 0.421 7.374 -3.341 1.00 97.81 77 LEU A C 1
ATOM 605 O O . LEU A 1 77 ? -0.596 6.838 -2.907 1.00 97.81 77 LEU A O 1
ATOM 609 N N . LEU A 1 78 ? 0.666 8.677 -3.178 1.00 98.06 78 LEU A N 1
ATOM 610 C CA . LEU A 1 78 ? -0.265 9.596 -2.527 1.00 98.06 78 LEU A CA 1
ATOM 611 C C . LEU A 1 78 ? -1.591 9.686 -3.293 1.00 98.06 78 LEU A C 1
ATOM 613 O O . LEU A 1 78 ? -2.654 9.630 -2.677 1.00 98.06 78 LEU A O 1
ATOM 617 N N . GLU A 1 79 ? -1.545 9.755 -4.624 1.00 97.75 79 GLU A N 1
ATOM 618 C CA . GLU A 1 79 ? -2.735 9.709 -5.486 1.00 97.75 79 GLU A CA 1
ATOM 619 C C . GLU A 1 79 ? -3.528 8.408 -5.299 1.00 97.75 79 GLU A C 1
ATOM 621 O O . GLU A 1 79 ? -4.752 8.444 -5.178 1.00 97.75 79 GLU A O 1
ATOM 626 N N . MET A 1 80 ? -2.836 7.265 -5.224 1.00 98.31 80 MET A N 1
ATOM 627 C CA . MET A 1 80 ? -3.461 5.962 -4.975 1.00 98.31 80 MET A CA 1
ATOM 628 C C . MET A 1 80 ? -4.160 5.920 -3.615 1.00 98.31 80 MET A C 1
ATOM 630 O O . MET A 1 80 ? -5.319 5.523 -3.527 1.00 98.31 80 MET A O 1
ATOM 634 N N . ILE A 1 81 ? -3.473 6.349 -2.555 1.00 98.06 81 ILE A N 1
ATOM 635 C CA . ILE A 1 81 ? -4.011 6.330 -1.190 1.00 98.06 81 ILE A CA 1
ATOM 636 C C . ILE A 1 81 ? -5.162 7.318 -1.037 1.00 98.06 81 ILE A C 1
ATOM 638 O O . ILE A 1 81 ? -6.146 6.995 -0.385 1.00 98.06 81 ILE A O 1
ATOM 642 N N . THR A 1 82 ? -5.078 8.491 -1.664 1.00 98.25 82 THR A N 1
ATOM 643 C CA . THR A 1 82 ? -6.159 9.487 -1.636 1.00 98.25 82 THR A CA 1
ATOM 644 C C . THR A 1 82 ? -7.415 8.955 -2.326 1.00 98.25 82 THR A C 1
ATOM 646 O O . THR A 1 82 ? -8.518 9.122 -1.809 1.00 98.25 82 THR A O 1
ATOM 649 N N . ALA A 1 83 ? -7.260 8.251 -3.453 1.00 98.38 83 ALA A N 1
ATOM 650 C CA . ALA A 1 83 ? -8.377 7.570 -4.102 1.00 98.38 83 ALA A CA 1
ATOM 651 C C . ALA A 1 83 ? -8.962 6.469 -3.204 1.00 98.38 83 ALA A C 1
ATOM 653 O O . ALA A 1 83 ? -10.172 6.445 -2.993 1.00 98.38 83 ALA A O 1
ATOM 654 N N . MET A 1 84 ? -8.122 5.624 -2.589 1.00 98.12 84 MET A N 1
ATOM 655 C CA . MET A 1 84 ? -8.581 4.622 -1.614 1.00 98.12 84 MET A CA 1
ATOM 656 C C . MET A 1 84 ? -9.355 5.255 -0.452 1.00 98.12 84 MET A C 1
ATOM 658 O O . MET A 1 84 ? -10.428 4.772 -0.096 1.00 98.12 84 MET A O 1
ATOM 662 N N . ASP A 1 85 ? -8.827 6.335 0.127 1.00 97.62 85 ASP A N 1
ATOM 663 C CA . ASP A 1 85 ? -9.414 7.022 1.276 1.00 97.62 85 ASP A CA 1
ATOM 664 C C . ASP A 1 85 ? -10.834 7.524 0.995 1.00 97.62 85 ASP A C 1
ATOM 666 O O . ASP A 1 85 ? -11.710 7.381 1.846 1.00 97.62 85 ASP A O 1
ATOM 670 N N . SER A 1 86 ? -11.102 7.997 -0.227 1.00 97.31 86 SER A N 1
ATOM 671 C CA . SER A 1 86 ? -12.437 8.456 -0.635 1.00 97.31 86 SER A CA 1
ATOM 672 C C .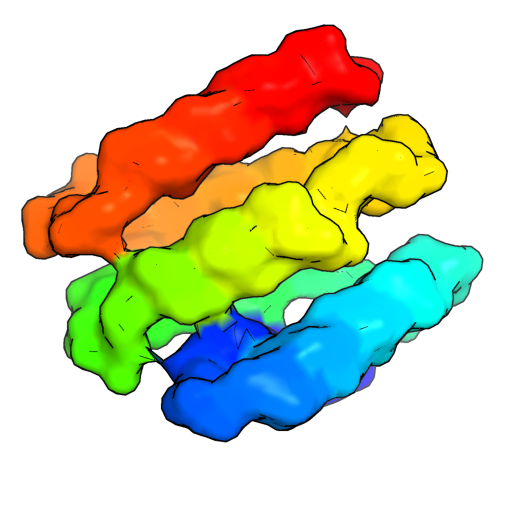 SER A 1 86 ? -13.536 7.385 -0.521 1.00 97.31 86 SER A C 1
ATOM 674 O O . SER A 1 86 ? -14.710 7.723 -0.370 1.00 97.31 86 SER A O 1
ATOM 676 N N . HIS A 1 87 ? -13.162 6.099 -0.540 1.00 97.12 87 HIS A N 1
ATOM 677 C CA . HIS A 1 87 ? -14.075 4.964 -0.352 1.00 97.12 87 HIS A CA 1
ATOM 678 C C . HIS A 1 87 ? -14.124 4.479 1.098 1.00 97.12 87 HIS A C 1
ATOM 680 O O . HIS A 1 87 ? -15.142 3.940 1.538 1.00 97.12 87 HIS A O 1
ATOM 686 N N . LEU A 1 88 ? -13.018 4.635 1.829 1.00 96.56 88 LEU A N 1
ATOM 687 C CA . LEU A 1 88 ? -12.816 4.043 3.151 1.00 96.56 88 LEU A CA 1
ATOM 688 C C . LEU A 1 88 ? -13.193 4.980 4.303 1.00 96.56 88 LEU A C 1
ATOM 690 O O . LEU A 1 88 ? -13.588 4.496 5.362 1.00 96.56 88 LEU A O 1
ATOM 694 N N . ASN A 1 89 ? -13.136 6.298 4.104 1.00 93.44 89 ASN A N 1
ATOM 695 C CA . ASN A 1 89 ? -13.434 7.295 5.138 1.00 93.44 89 ASN A CA 1
ATOM 696 C C . ASN A 1 89 ? -14.898 7.278 5.631 1.00 93.44 89 ASN A C 1
ATOM 698 O O . ASN A 1 89 ? -15.198 7.793 6.708 1.00 93.44 89 ASN A O 1
ATOM 702 N N . ILE A 1 90 ? -15.802 6.647 4.876 1.00 93.12 90 ILE A N 1
ATOM 703 C CA . ILE A 1 90 ? -17.221 6.470 5.210 1.00 93.12 90 ILE A CA 1
ATOM 704 C C . ILE A 1 90 ? -17.535 5.134 5.902 1.00 93.12 90 ILE A C 1
ATOM 706 O O . ILE A 1 90 ? -18.683 4.906 6.285 1.00 93.12 90 ILE A O 1
ATOM 710 N N . VAL A 1 91 ? -16.557 4.233 6.058 1.00 93.38 91 VAL A N 1
ATOM 711 C CA . VAL A 1 91 ? -16.766 2.906 6.658 1.00 93.38 91 VAL A CA 1
ATOM 712 C C . VAL A 1 91 ? -15.836 2.648 7.837 1.00 93.38 91 VAL A C 1
ATOM 714 O O . VAL A 1 91 ? -14.728 3.168 7.940 1.00 93.38 91 VAL A O 1
ATOM 717 N N . LYS A 1 92 ? -16.276 1.784 8.756 1.00 92.19 92 LYS A N 1
ATOM 718 C CA . LYS A 1 92 ? -15.424 1.313 9.848 1.00 92.19 92 LYS A CA 1
ATOM 719 C C . LYS A 1 92 ? -14.573 0.144 9.357 1.00 92.19 92 LYS A C 1
ATOM 721 O O . LYS A 1 92 ? -15.057 -0.982 9.306 1.00 92.19 92 LYS A O 1
ATOM 726 N N . ILE A 1 93 ? -13.302 0.405 9.059 1.00 94.44 93 ILE A N 1
ATOM 727 C CA . ILE A 1 93 ? -12.349 -0.613 8.604 1.00 94.44 93 ILE A CA 1
ATOM 728 C C . ILE A 1 93 ? -11.144 -0.734 9.543 1.00 94.44 93 ILE A C 1
ATOM 730 O O . ILE A 1 93 ? -10.642 0.239 10.114 1.00 94.44 93 ILE A O 1
ATOM 734 N N . THR A 1 94 ? -10.675 -1.966 9.733 1.00 94.06 94 THR A N 1
ATOM 735 C CA . THR A 1 94 ? -9.483 -2.239 10.545 1.00 94.06 94 THR A CA 1
ATOM 736 C C . THR A 1 94 ? -8.242 -1.721 9.825 1.00 94.06 94 THR A C 1
ATOM 738 O O . THR A 1 94 ? -8.155 -1.779 8.604 1.00 94.06 94 THR A O 1
ATOM 741 N N . ASN A 1 95 ? -7.246 -1.253 10.583 1.00 94.19 95 ASN A N 1
ATOM 742 C CA . ASN A 1 95 ? -5.963 -0.768 10.057 1.00 94.19 95 ASN A CA 1
ATOM 743 C C . ASN A 1 95 ? -6.033 0.549 9.250 1.00 94.19 95 ASN A C 1
ATOM 745 O O . ASN A 1 95 ? -5.006 1.009 8.758 1.00 94.19 95 ASN A O 1
ATOM 749 N N . TYR A 1 96 ? -7.195 1.208 9.206 1.00 96.62 96 TYR A N 1
ATOM 750 C CA . TYR A 1 96 ? -7.379 2.524 8.580 1.00 96.62 96 TYR A CA 1
ATOM 751 C C . TYR A 1 96 ? -6.403 3.586 9.106 1.00 96.62 96 TYR A C 1
ATOM 753 O O . TYR A 1 96 ? -5.828 4.352 8.342 1.00 96.62 96 TYR A O 1
ATOM 761 N N . LYS A 1 97 ? -6.111 3.565 10.414 1.00 95.81 97 LYS A N 1
ATOM 762 C CA . LYS A 1 97 ? -5.132 4.475 11.027 1.00 95.81 97 LYS A CA 1
ATOM 763 C C . LYS A 1 97 ? -3.764 4.427 10.331 1.00 95.81 97 LYS A C 1
ATOM 765 O O . LYS A 1 97 ? -3.163 5.475 10.128 1.00 95.81 97 LYS A O 1
ATOM 770 N N . LYS A 1 98 ? -3.292 3.238 9.934 1.00 96.38 98 LYS A N 1
ATOM 771 C CA . LYS A 1 98 ? -2.005 3.099 9.235 1.00 96.38 98 LYS A CA 1
ATOM 772 C C . LYS A 1 98 ? -2.042 3.676 7.825 1.00 96.38 98 LYS A C 1
ATOM 774 O O . LYS A 1 98 ? -1.031 4.188 7.363 1.00 96.38 98 LYS A O 1
ATOM 779 N N . LEU A 1 99 ? -3.190 3.597 7.149 1.00 96.94 99 LEU A N 1
ATOM 780 C CA . LEU A 1 99 ? -3.378 4.236 5.848 1.00 96.94 99 LEU A CA 1
ATOM 781 C C . LEU A 1 99 ? -3.240 5.762 5.980 1.00 96.94 99 LEU A C 1
ATOM 783 O O . LEU A 1 99 ? -2.495 6.368 5.217 1.00 96.94 99 LEU A O 1
ATOM 787 N N . ASN A 1 100 ? -3.855 6.353 7.009 1.00 96.62 100 ASN A N 1
ATOM 788 C CA . ASN A 1 100 ? -3.749 7.791 7.287 1.00 96.62 100 ASN A CA 1
ATOM 789 C C . ASN A 1 100 ? -2.328 8.210 7.687 1.00 96.62 100 ASN A C 1
ATOM 791 O O . ASN A 1 100 ? -1.839 9.242 7.237 1.00 96.62 100 ASN A O 1
ATOM 795 N N . GLU A 1 101 ? -1.644 7.414 8.514 1.00 96.38 101 GLU A N 1
ATOM 796 C CA . GLU A 1 101 ? -0.237 7.653 8.868 1.00 96.38 101 GLU A CA 1
ATOM 797 C C . GLU A 1 101 ? 0.658 7.652 7.616 1.00 96.38 101 GLU A C 1
ATOM 799 O O . GLU A 1 101 ? 1.475 8.558 7.448 1.00 96.38 101 GLU A O 1
ATOM 804 N N . LEU A 1 102 ? 0.446 6.698 6.703 1.00 95.94 102 LEU A N 1
ATOM 805 C CA . LEU A 1 102 ? 1.154 6.622 5.426 1.00 95.94 102 LEU A CA 1
ATOM 806 C C . LEU A 1 102 ? 0.846 7.823 4.516 1.00 95.94 102 LEU A C 1
ATOM 808 O O . LEU A 1 102 ? 1.760 8.394 3.924 1.00 95.94 102 LEU A O 1
ATOM 812 N N . GLN A 1 103 ? -0.421 8.236 4.421 1.00 96.38 103 GLN A N 1
ATOM 813 C CA . GLN A 1 103 ? -0.819 9.411 3.643 1.00 96.38 103 GLN A CA 1
ATOM 814 C C . GLN A 1 103 ? -0.143 10.682 4.173 1.00 96.38 103 GLN A C 1
ATOM 816 O O . GLN A 1 103 ? 0.440 11.437 3.401 1.00 96.38 103 GLN A O 1
ATOM 821 N N . LEU A 1 104 ? -0.155 10.887 5.495 1.00 96.12 104 LEU A N 1
ATOM 822 C CA . LEU A 1 104 ? 0.509 12.020 6.145 1.00 96.12 104 LEU A CA 1
ATOM 823 C C . LEU A 1 104 ? 2.023 12.016 5.914 1.00 96.12 104 LEU A C 1
ATOM 825 O O . LEU A 1 104 ? 2.612 13.081 5.727 1.00 96.12 104 LEU A O 1
ATOM 829 N N . GLU A 1 105 ? 2.665 10.846 5.940 1.00 95.00 105 GLU A N 1
ATOM 830 C CA . GLU A 1 105 ? 4.090 10.724 5.628 1.00 95.00 105 GLU A CA 1
ATOM 831 C C . GLU A 1 105 ? 4.383 11.137 4.180 1.00 95.00 105 GLU A C 1
ATOM 833 O O . GLU A 1 105 ? 5.341 11.873 3.936 1.00 95.00 105 GLU A O 1
ATOM 838 N N . LEU A 1 106 ? 3.554 10.705 3.230 1.00 94.88 106 LEU A N 1
ATOM 839 C CA . LEU A 1 106 ? 3.720 11.026 1.815 1.00 94.88 106 LEU A CA 1
ATOM 840 C C . LEU A 1 106 ? 3.485 12.505 1.521 1.00 94.88 106 LEU A C 1
ATOM 842 O O . LEU A 1 106 ? 4.307 13.094 0.829 1.00 94.88 106 LEU A O 1
ATOM 846 N N . THR A 1 107 ? 2.461 13.125 2.113 1.00 93.31 107 THR A N 1
ATOM 847 C CA . THR A 1 107 ? 2.195 14.568 1.972 1.00 93.31 107 THR A CA 1
ATOM 848 C C . THR A 1 107 ? 3.358 15.436 2.463 1.00 93.31 107 THR A C 1
ATOM 850 O O . THR A 1 107 ? 3.557 16.545 1.984 1.00 93.31 107 THR A O 1
ATOM 853 N N . ARG A 1 108 ? 4.160 14.954 3.423 1.00 90.44 108 ARG A N 1
ATOM 854 C CA . ARG A 1 108 ? 5.371 15.664 3.882 1.00 90.44 108 ARG A CA 1
ATOM 855 C C . ARG A 1 108 ? 6.562 15.517 2.929 1.00 90.44 108 ARG A C 1
ATOM 857 O O . ARG A 1 108 ? 7.543 16.237 3.089 1.00 90.44 108 ARG A O 1
ATOM 864 N N . LYS A 1 109 ? 6.522 14.537 2.023 1.00 79.62 109 LYS A N 1
ATOM 865 C CA . LYS A 1 109 ? 7.616 14.164 1.109 1.00 79.62 109 LYS A CA 1
ATOM 866 C C . LYS A 1 109 ? 7.350 14.556 -0.349 1.00 79.62 109 LYS A C 1
ATOM 868 O O . LYS A 1 109 ? 8.289 14.496 -1.146 1.00 79.62 109 LYS A O 1
ATOM 873 N N . SER A 1 110 ? 6.098 14.843 -0.697 1.00 62.28 110 SER A N 1
ATOM 874 C CA . SER A 1 110 ? 5.641 15.407 -1.975 1.00 62.28 110 SER A CA 1
ATOM 875 C C . SER A 1 110 ? 5.919 16.901 -2.036 1.00 62.28 110 SER A C 1
ATOM 877 O O . SER A 1 110 ? 6.490 17.334 -3.058 1.00 62.28 110 SER A O 1
#

pLDDT: mean 94.67, std 5.98, range [60.0, 98.38]

Sequence (110 aa):
MGHLLTGLCMLHADKTVRALAGELWIDKLRYPQGVNSTHIGDILGHLEKENWAPLKRFTDLAMQSLINISSRHNQSLLEMITAMDSHLNIVKITNYKKLNELQLELTRKS

Organism: Escherichia albertii (strain TW07627) (NCBI:txid502347)